Protein AF-A0A6P2AHC6-F1 (afdb_monomer_lite)

pLDDT: mean 73.17, std 21.89, range [26.27, 94.94]

Sequence (178 aa):
MSNFTRQEYDSRGAIAVPSDPCGIARIEQSLPELYELTLSITSVGTGLNSHPDFAVKAAEAYCVAASQGNFELNVFKPVIIHNFLHSVELLRDACRCFTDYLVVGIEVNETKINEFLNNSLMLVTALNPHIGYDRSAQIAKKAYQEGKTLKQAGIELGFLTEAEFDHWVRPEKMIKNI

Foldseek 3Di:
DDDDDDQDAPPQGDSPCPPCVPCVVVVVVCVVVVPPDPPPQPDQNPDDDDDDDDDDPVDDQLNVQVVPADHRDRPSVVVNVVVVVVVVVCVVVVVVCCCVVPVVPDDDPVVVVVVCLQQDLPLLVLCCVPQHDVLSVQLSVQCVVVVHTSQVSCVVVVSDHNVRCVVRRDVVVVVRDD

Structure (mmCIF, N/CA/C/O backbone):
data_AF-A0A6P2AHC6-F1
#
_entry.id   AF-A0A6P2AHC6-F1
#
loop_
_atom_site.group_PDB
_atom_site.id
_atom_site.type_symbol
_atom_site.label_atom_id
_atom_site.label_alt_id
_atom_site.label_comp_id
_atom_site.label_asym_id
_atom_site.label_entity_id
_atom_site.label_seq_id
_atom_site.pdbx_PDB_ins_code
_atom_site.Cartn_x
_atom_site.Cartn_y
_atom_site.Cartn_z
_atom_site.occupancy
_atom_site.B_iso_or_equiv
_atom_site.auth_seq_id
_atom_site.auth_comp_id
_atom_site.auth_asym_id
_atom_site.auth_atom_id
_atom_site.pdbx_PDB_model_num
ATOM 1 N N . MET A 1 1 ? 20.225 23.672 5.931 1.00 33.19 1 MET A N 1
ATOM 2 C CA . MET A 1 1 ? 19.015 23.441 6.749 1.00 33.19 1 MET A CA 1
ATOM 3 C C . MET A 1 1 ? 17.819 23.912 5.936 1.00 33.19 1 MET A C 1
ATOM 5 O O . MET A 1 1 ? 17.482 25.084 5.992 1.00 33.19 1 MET A O 1
ATOM 9 N N . SER A 1 2 ? 17.268 23.045 5.085 1.00 26.31 2 SER A N 1
ATOM 10 C CA . SER A 1 2 ? 16.125 23.357 4.219 1.00 26.31 2 SER A CA 1
ATOM 11 C C . SER A 1 2 ? 14.911 22.554 4.674 1.00 26.31 2 SER A C 1
ATOM 13 O O . SER A 1 2 ? 15.003 21.355 4.929 1.00 26.31 2 SER A O 1
ATOM 15 N N . ASN A 1 3 ? 13.807 23.273 4.830 1.00 26.27 3 ASN A N 1
ATOM 16 C CA . ASN A 1 3 ? 12.575 22.873 5.491 1.00 26.27 3 ASN A CA 1
ATOM 17 C C . ASN A 1 3 ? 11.927 21.628 4.864 1.00 26.27 3 ASN A C 1
ATOM 19 O O . ASN A 1 3 ? 11.428 21.671 3.744 1.00 26.27 3 ASN A O 1
ATOM 23 N N . PHE A 1 4 ? 11.888 20.538 5.630 1.00 33.06 4 PHE A N 1
ATOM 24 C CA . PHE A 1 4 ? 10.984 19.407 5.431 1.00 33.06 4 PHE A CA 1
ATOM 25 C C . PHE A 1 4 ? 9.637 19.743 6.084 1.00 33.06 4 PHE A C 1
ATOM 27 O O . PHE A 1 4 ? 9.435 19.404 7.242 1.00 33.06 4 PHE A O 1
ATOM 34 N N . THR A 1 5 ? 8.724 20.424 5.389 1.00 40.56 5 THR A N 1
ATOM 35 C CA . THR A 1 5 ? 7.312 20.513 5.818 1.00 40.56 5 THR A CA 1
ATOM 36 C C . THR A 1 5 ? 6.409 21.065 4.711 1.00 40.56 5 THR A C 1
ATOM 38 O O . THR A 1 5 ? 6.290 22.275 4.551 1.00 40.56 5 THR A O 1
ATOM 41 N N . ARG A 1 6 ? 5.721 20.169 3.991 1.00 33.09 6 ARG A N 1
ATOM 42 C CA . ARG A 1 6 ? 4.263 20.193 3.727 1.00 33.09 6 ARG A CA 1
ATOM 43 C C . ARG A 1 6 ? 3.916 19.110 2.703 1.00 33.09 6 ARG A C 1
ATOM 45 O O . ARG A 1 6 ? 4.274 19.217 1.540 1.00 33.09 6 ARG A O 1
ATOM 52 N N . GLN A 1 7 ? 3.220 18.071 3.157 1.00 37.72 7 GLN A N 1
ATOM 53 C CA . GLN A 1 7 ? 2.398 17.248 2.274 1.00 37.72 7 GLN A CA 1
ATOM 54 C C . GLN A 1 7 ? 1.217 18.123 1.844 1.00 37.72 7 GLN A C 1
ATOM 56 O O . GLN A 1 7 ? 0.434 18.557 2.689 1.00 37.72 7 GLN A O 1
ATOM 61 N N . GLU A 1 8 ? 1.151 18.461 0.560 1.00 40.12 8 GLU A N 1
ATOM 62 C CA . GLU A 1 8 ? -0.057 19.012 -0.051 1.00 40.12 8 GLU A CA 1
ATOM 63 C C . GLU A 1 8 ? -1.101 17.888 -0.081 1.00 40.12 8 GLU A C 1
ATOM 65 O O . GLU A 1 8 ? -0.749 16.737 -0.304 1.00 40.12 8 GLU A O 1
ATOM 70 N N . TYR A 1 9 ? -2.354 18.192 0.237 1.00 40.12 9 TYR A N 1
ATOM 71 C CA . TYR A 1 9 ? -3.499 17.280 0.166 1.00 40.12 9 TYR A CA 1
ATOM 72 C C . TYR A 1 9 ? -4.401 17.794 -0.966 1.00 40.12 9 TYR A C 1
ATOM 74 O O . TYR A 1 9 ? -4.467 19.010 -1.170 1.00 40.12 9 TYR A O 1
ATOM 82 N N . ASP A 1 10 ? -5.061 16.914 -1.727 1.00 41.84 10 ASP A N 1
ATOM 83 C CA . ASP A 1 10 ? -6.004 17.358 -2.765 1.00 41.84 10 ASP A CA 1
ATOM 84 C C . ASP A 1 10 ? -7.319 17.890 -2.154 1.00 41.84 10 ASP A C 1
ATOM 86 O O . ASP A 1 10 ? -7.517 17.874 -0.940 1.00 41.84 10 ASP A O 1
ATOM 90 N N . SER A 1 11 ? -8.239 18.397 -2.981 1.00 39.75 11 SER A N 1
ATOM 91 C CA . SER A 1 11 ? -9.526 18.962 -2.533 1.00 39.75 11 SER A CA 1
ATOM 92 C C . SER A 1 11 ? -10.510 17.946 -1.923 1.00 39.75 11 SER A C 1
ATOM 94 O O . SER A 1 11 ? -11.648 18.308 -1.626 1.00 39.75 11 SER A O 1
ATOM 96 N N . ARG A 1 12 ? -10.096 16.683 -1.783 1.00 41.34 12 ARG A N 1
ATOM 97 C CA . ARG A 1 12 ? -10.832 15.548 -1.202 1.00 41.34 12 ARG A CA 1
ATOM 98 C C . ARG A 1 12 ? -9.980 14.851 -0.130 1.00 41.34 12 ARG A C 1
ATOM 100 O O . ARG A 1 12 ? -10.150 13.654 0.108 1.00 41.34 12 ARG A O 1
ATOM 107 N N . GLY A 1 13 ? -9.004 15.595 0.395 1.00 38.00 13 GLY A N 1
ATOM 108 C CA . GLY A 1 13 ? -7.649 15.225 0.790 1.00 38.00 13 GLY A CA 1
ATOM 109 C C . GLY A 1 13 ? -7.316 13.769 1.087 1.00 38.00 13 GLY A C 1
ATOM 110 O O . GLY A 1 13 ? -6.787 13.448 2.143 1.00 38.00 13 GLY A O 1
ATOM 111 N N . ALA A 1 14 ? -7.407 12.885 0.102 1.00 38.16 14 ALA A N 1
ATOM 112 C CA . ALA A 1 14 ? -6.537 11.714 0.138 1.00 38.16 14 ALA A CA 1
ATOM 113 C C . ALA A 1 14 ? -5.083 12.187 0.390 1.00 38.16 14 ALA A C 1
ATOM 115 O O . ALA A 1 14 ? -4.739 13.308 -0.010 1.00 38.16 14 ALA A O 1
ATOM 116 N N . ILE A 1 15 ? -4.230 11.367 1.044 1.00 40.03 15 ILE A N 1
ATOM 117 C CA . ILE A 1 15 ? -2.760 11.544 0.954 1.00 40.03 15 ILE A CA 1
ATOM 118 C C . ILE A 1 15 ? -2.527 11.912 -0.495 1.00 40.03 15 ILE A C 1
ATOM 120 O O . ILE A 1 15 ? -2.966 11.104 -1.318 1.00 40.03 15 ILE A O 1
ATOM 124 N N . ALA A 1 16 ? -1.982 13.104 -0.799 1.00 40.19 16 ALA A N 1
ATOM 125 C CA . ALA A 1 16 ? -1.864 13.504 -2.191 1.00 40.19 16 ALA A CA 1
ATOM 126 C C . ALA A 1 16 ? -1.186 12.354 -2.897 1.00 40.19 16 ALA A C 1
ATOM 128 O O . ALA A 1 16 ? -0.015 12.039 -2.655 1.00 40.19 16 ALA A O 1
ATOM 129 N N . VAL A 1 17 ? -1.994 11.675 -3.709 1.00 42.66 17 VAL A N 1
ATOM 130 C CA . VAL A 1 17 ? -1.498 10.749 -4.689 1.00 42.66 17 VAL A CA 1
ATOM 131 C C . VAL A 1 17 ? -0.450 11.600 -5.382 1.00 42.66 17 VAL A C 1
ATOM 133 O O . VAL A 1 17 ? -0.790 12.738 -5.747 1.00 42.66 17 VAL A O 1
ATOM 136 N N . PRO A 1 18 ? 0.824 11.160 -5.439 1.00 48.66 18 PRO A N 1
ATOM 137 C CA . PRO A 1 18 ? 1.833 11.922 -6.152 1.00 48.66 18 PRO A CA 1
ATOM 138 C C . PRO A 1 18 ? 1.173 12.381 -7.442 1.00 48.66 18 PRO A C 1
ATOM 140 O O . PRO A 1 18 ? 0.443 11.583 -8.032 1.00 48.66 18 PRO A O 1
ATOM 143 N N . SER A 1 19 ? 1.354 13.638 -7.847 1.00 55.56 19 SER A N 1
ATOM 144 C CA . SER A 1 19 ? 0.708 14.198 -9.050 1.00 55.56 19 SER A CA 1
ATOM 145 C C . SER A 1 19 ? 0.877 13.315 -10.300 1.00 55.56 19 SER A C 1
ATOM 147 O O . SER A 1 19 ? 0.191 13.503 -11.298 1.00 55.56 19 SER A O 1
ATOM 149 N N . ASP A 1 20 ? 1.758 12.323 -10.195 1.00 54.06 20 ASP A N 1
ATOM 150 C CA . ASP A 1 20 ? 1.972 11.198 -11.072 1.00 54.06 20 ASP A CA 1
ATOM 151 C C . ASP A 1 20 ? 2.020 9.839 -10.305 1.00 54.06 20 ASP A C 1
ATOM 153 O O . ASP A 1 20 ? 3.106 9.388 -9.921 1.00 54.06 20 ASP A O 1
ATOM 157 N N . PRO A 1 21 ? 0.881 9.159 -10.047 1.00 57.81 21 PRO A N 1
ATOM 158 C CA . PRO A 1 21 ? 0.839 7.880 -9.314 1.00 57.81 21 PRO A CA 1
ATOM 159 C C . PRO A 1 21 ? 1.573 6.728 -10.005 1.00 57.81 21 PRO A C 1
ATOM 161 O O . PRO A 1 21 ? 1.903 5.729 -9.369 1.00 57.81 21 PRO A O 1
ATOM 164 N N . CYS A 1 22 ? 1.791 6.847 -11.310 1.00 65.50 22 CYS A N 1
ATOM 165 C CA . CYS A 1 22 ? 2.314 5.802 -12.180 1.00 65.50 22 CYS A CA 1
ATOM 166 C C . CYS A 1 22 ? 3.706 6.129 -12.742 1.00 65.50 22 CYS A C 1
ATOM 168 O O . CYS A 1 22 ? 4.251 5.328 -13.499 1.00 65.50 22 CYS A O 1
ATOM 170 N N . GLY A 1 23 ? 4.300 7.269 -12.372 1.00 72.94 23 GLY A N 1
ATOM 171 C CA . GLY A 1 23 ? 5.598 7.703 -12.901 1.00 72.94 23 GLY A CA 1
ATOM 172 C C . GLY A 1 23 ? 5.565 8.106 -14.384 1.00 72.94 23 GLY A C 1
ATOM 173 O O . GLY A 1 23 ? 6.625 8.308 -14.977 1.00 72.94 23 GLY A O 1
ATOM 174 N N . ILE A 1 24 ? 4.374 8.207 -14.984 1.00 81.62 24 ILE A N 1
ATOM 175 C CA . ILE A 1 24 ? 4.165 8.516 -16.400 1.00 81.62 24 ILE A CA 1
ATOM 176 C C . ILE A 1 24 ? 4.583 9.951 -16.700 1.00 81.62 24 ILE A C 1
ATOM 178 O O . ILE A 1 24 ? 5.347 10.164 -17.635 1.00 81.62 24 ILE A O 1
ATOM 182 N N . ALA A 1 25 ? 4.165 10.922 -15.889 1.00 78.56 25 ALA A N 1
ATOM 183 C CA . ALA A 1 25 ? 4.533 12.322 -16.090 1.00 78.56 25 ALA A CA 1
ATOM 184 C C . ALA A 1 25 ? 6.055 12.527 -16.015 1.00 78.56 25 ALA A C 1
ATOM 186 O O . ALA A 1 25 ? 6.607 13.332 -16.760 1.00 78.56 25 ALA A O 1
ATOM 187 N N . ARG A 1 26 ? 6.760 11.777 -15.157 1.00 76.69 26 ARG A N 1
ATOM 188 C CA . ARG A 1 26 ? 8.235 11.813 -15.114 1.00 76.69 26 ARG A CA 1
ATOM 189 C C . ARG A 1 26 ? 8.869 11.240 -16.379 1.00 76.69 26 ARG A C 1
ATOM 191 O O . ARG A 1 26 ? 9.852 11.794 -16.863 1.00 76.69 26 ARG A O 1
ATOM 198 N N . ILE A 1 27 ? 8.315 10.153 -16.917 1.00 82.50 27 ILE A N 1
ATOM 199 C CA . ILE A 1 27 ? 8.766 9.583 -18.194 1.00 82.50 27 ILE A CA 1
ATOM 200 C C . ILE A 1 27 ? 8.518 10.594 -19.318 1.00 82.50 27 ILE A C 1
ATOM 202 O O . ILE A 1 27 ? 9.445 10.917 -20.057 1.00 82.50 27 ILE A O 1
ATOM 206 N N . GLU A 1 28 ? 7.314 11.158 -19.402 1.00 79.50 28 GLU A N 1
ATOM 207 C CA . GLU A 1 28 ? 6.936 12.167 -20.397 1.00 79.50 28 GLU A CA 1
ATOM 208 C C . GLU A 1 28 ? 7.831 13.411 -20.348 1.00 79.50 28 GLU A C 1
ATOM 210 O O . GLU A 1 28 ? 8.224 13.916 -21.396 1.00 79.50 28 GLU A O 1
ATOM 215 N N . GLN A 1 29 ? 8.224 13.865 -19.154 1.00 80.62 29 GLN A N 1
ATOM 216 C CA . GLN A 1 29 ? 9.139 14.998 -18.971 1.00 80.62 29 GLN A CA 1
ATOM 217 C C . GLN A 1 29 ? 10.548 14.747 -19.523 1.00 80.62 29 GLN A C 1
ATOM 219 O O . GLN A 1 29 ? 11.217 15.702 -19.902 1.00 80.62 29 GLN A O 1
ATOM 224 N N . SER A 1 30 ? 10.989 13.488 -19.594 1.00 74.62 30 SER A N 1
ATOM 225 C CA . SER A 1 30 ? 12.297 13.115 -20.158 1.00 74.62 30 SER A CA 1
ATOM 226 C C . SER A 1 30 ? 12.288 12.904 -21.676 1.00 74.62 30 SER A C 1
ATOM 228 O O . SER A 1 30 ? 13.347 12.875 -22.303 1.00 74.62 30 SER A O 1
ATOM 230 N N . LEU A 1 31 ? 11.108 12.770 -22.295 1.00 73.62 31 LEU A N 1
ATOM 231 C CA . LEU A 1 31 ? 10.990 12.535 -23.737 1.00 73.62 31 LEU A CA 1
ATOM 232 C C . LEU A 1 31 ? 11.554 13.675 -24.604 1.00 73.62 31 LEU A C 1
ATOM 234 O O . LEU A 1 31 ? 12.194 13.353 -25.605 1.00 73.62 31 LEU A O 1
ATOM 238 N N . PRO A 1 32 ? 11.370 14.973 -24.273 1.00 75.38 32 PRO A N 1
ATOM 239 C CA . PRO A 1 32 ? 11.934 16.064 -25.065 1.00 75.38 32 PRO A CA 1
ATOM 240 C C . PRO A 1 32 ? 13.454 15.960 -25.240 1.00 75.38 32 PRO A C 1
ATOM 242 O O . PRO A 1 32 ? 13.933 16.105 -26.359 1.00 75.38 32 PRO A O 1
ATOM 245 N N . GLU A 1 33 ? 14.189 15.620 -24.177 1.00 71.75 33 GLU A N 1
ATOM 246 C CA . GLU A 1 33 ? 15.649 15.432 -24.215 1.00 71.75 33 GLU A CA 1
ATOM 247 C C . GLU A 1 33 ? 16.053 14.212 -25.061 1.00 71.75 33 GLU A C 1
ATOM 249 O O . GLU A 1 33 ? 17.080 14.224 -25.735 1.00 71.75 33 GLU A O 1
ATOM 254 N N . LEU A 1 34 ? 15.232 13.156 -25.078 1.00 68.00 34 LEU A N 1
ATOM 255 C CA . LEU A 1 34 ? 15.476 11.955 -25.885 1.00 68.00 34 LEU A CA 1
ATOM 256 C C . LEU A 1 34 ? 15.217 12.182 -27.386 1.00 68.00 34 LEU A C 1
ATOM 258 O O . LEU A 1 34 ? 15.804 11.497 -28.226 1.00 68.00 34 LEU A O 1
ATOM 262 N N . TYR A 1 35 ? 14.340 13.129 -27.730 1.00 63.00 35 TYR A N 1
ATOM 263 C CA . TYR A 1 35 ? 14.052 13.513 -29.115 1.00 63.00 35 TYR A CA 1
ATOM 264 C C . TYR A 1 35 ? 15.082 14.482 -29.709 1.00 63.00 35 TYR A C 1
ATOM 266 O O . TYR A 1 35 ? 15.067 14.708 -30.924 1.00 63.00 35 TYR A O 1
ATOM 274 N N . GLU A 1 36 ? 16.005 15.013 -28.902 1.00 60.12 36 GLU A N 1
ATOM 275 C CA . GLU A 1 36 ? 17.156 15.761 -29.401 1.00 60.12 36 GLU A CA 1
ATOM 276 C C . GLU A 1 36 ? 18.148 14.813 -30.089 1.00 60.12 36 GLU A C 1
ATOM 278 O O . GLU A 1 36 ? 19.026 14.188 -29.492 1.00 60.12 36 GLU A O 1
ATOM 283 N N . LEU A 1 37 ? 17.991 14.686 -31.404 1.00 54.66 37 LEU A N 1
ATOM 284 C CA . LEU A 1 37 ? 18.854 13.856 -32.228 1.00 54.66 37 LEU A CA 1
ATOM 285 C C . LEU A 1 37 ? 20.133 14.611 -32.593 1.00 54.66 37 LEU A C 1
ATOM 287 O O . LEU A 1 37 ? 20.101 15.628 -33.279 1.00 54.66 37 LEU A O 1
ATOM 291 N N . THR A 1 38 ? 21.286 14.032 -32.265 1.00 55.62 38 THR A N 1
ATOM 292 C CA . THR A 1 38 ? 22.606 14.505 -32.721 1.00 55.62 38 THR A CA 1
ATOM 293 C C . THR A 1 38 ? 22.898 14.140 -34.187 1.00 55.62 38 THR A C 1
ATOM 295 O O . THR A 1 38 ? 24.046 13.997 -34.611 1.00 55.62 38 THR A O 1
ATOM 298 N N . LEU A 1 39 ? 21.858 13.982 -35.007 1.00 44.16 39 LEU A N 1
ATOM 299 C CA . LEU A 1 39 ? 21.994 13.776 -36.444 1.00 44.16 39 LEU A CA 1
ATOM 300 C C . LEU A 1 39 ? 22.604 15.048 -37.050 1.00 44.16 39 LEU A C 1
ATOM 302 O O . LEU A 1 39 ? 21.965 16.092 -37.054 1.00 44.16 39 LEU A O 1
ATOM 306 N N . SER A 1 40 ? 23.838 14.936 -37.560 1.00 37.31 40 SER A N 1
ATOM 307 C CA . SER A 1 40 ? 24.651 15.988 -38.208 1.00 37.31 40 SER A CA 1
ATOM 308 C C . SER A 1 40 ? 25.800 16.614 -37.392 1.00 37.31 40 SER A C 1
ATOM 310 O O . SER A 1 40 ? 26.477 17.497 -37.927 1.00 37.31 40 SER A O 1
ATOM 312 N N . ILE A 1 41 ? 26.131 16.141 -36.181 1.00 43.28 41 ILE A N 1
ATOM 313 C CA . ILE A 1 41 ? 27.464 16.437 -35.618 1.00 43.28 41 ILE A CA 1
ATOM 314 C C . ILE A 1 41 ? 28.501 15.568 -36.339 1.00 43.28 41 ILE A C 1
ATOM 316 O O . ILE A 1 41 ? 28.532 14.347 -36.213 1.00 43.28 41 ILE A O 1
ATOM 320 N N . THR A 1 42 ? 29.332 16.187 -37.171 1.00 50.56 42 THR A N 1
ATOM 321 C CA . THR A 1 42 ? 30.517 15.527 -37.734 1.00 50.56 42 THR A CA 1
ATOM 322 C C . THR A 1 42 ? 31.519 15.210 -36.607 1.00 50.56 42 THR A C 1
ATOM 324 O O . THR A 1 42 ? 31.265 15.497 -35.438 1.00 50.56 42 THR A O 1
ATOM 327 N N . SER A 1 43 ? 32.660 14.600 -36.930 1.00 44.22 43 SER A N 1
ATOM 328 C CA . SER A 1 43 ? 33.568 13.877 -36.017 1.00 44.22 43 SER A CA 1
ATOM 329 C C . SER A 1 43 ? 34.043 14.566 -34.720 1.00 44.22 43 SER A C 1
ATOM 331 O O . SER A 1 43 ? 34.660 13.885 -33.910 1.00 44.22 43 SER A O 1
ATOM 333 N N . VAL A 1 44 ? 33.812 15.869 -34.510 1.00 49.38 44 VAL A N 1
ATOM 334 C CA . VAL A 1 44 ? 34.361 16.636 -33.367 1.00 49.38 44 VAL A CA 1
ATOM 335 C C . VAL A 1 44 ? 33.370 17.632 -32.727 1.00 49.38 44 VAL A C 1
ATOM 337 O O . VAL A 1 44 ? 33.740 18.362 -31.817 1.00 49.38 44 VAL A O 1
ATOM 340 N N . GLY A 1 45 ? 32.109 17.689 -33.184 1.00 52.53 45 GLY A N 1
ATOM 341 C CA . GLY A 1 45 ? 31.011 18.361 -32.462 1.00 52.53 45 GLY A CA 1
ATOM 342 C C . GLY A 1 45 ? 31.210 19.829 -32.024 1.00 52.53 45 GLY A C 1
ATOM 343 O O . GLY A 1 45 ? 30.785 20.188 -30.933 1.00 52.53 45 GLY A O 1
ATOM 344 N N . THR A 1 46 ? 31.824 20.707 -32.827 1.00 44.06 46 THR A N 1
ATOM 345 C CA . THR A 1 46 ? 32.290 22.048 -32.387 1.00 44.06 46 THR A CA 1
ATOM 346 C C . THR A 1 46 ? 31.213 23.147 -32.210 1.00 44.06 46 THR A C 1
ATOM 348 O O . THR A 1 46 ? 31.473 24.318 -32.488 1.00 44.06 46 THR A O 1
ATOM 351 N N . GLY A 1 47 ? 29.998 22.828 -31.7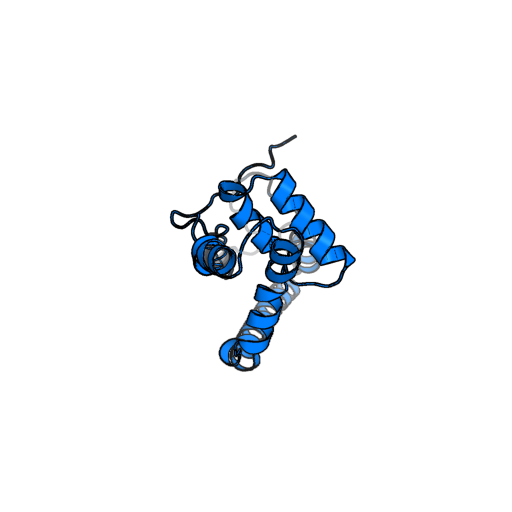61 1.00 45.59 47 GLY A N 1
ATOM 352 C CA . GLY A 1 47 ? 28.968 23.833 -31.439 1.00 45.59 47 GLY A CA 1
ATOM 353 C C . GLY A 1 47 ? 29.278 24.596 -30.138 1.00 45.59 47 GLY A C 1
ATOM 354 O O . GLY A 1 47 ? 29.275 24.013 -29.063 1.00 45.59 47 GLY A O 1
ATOM 355 N N . LEU A 1 48 ? 29.562 25.898 -30.243 1.00 31.98 48 LEU A N 1
ATOM 356 C CA . LEU A 1 48 ? 30.046 26.814 -29.193 1.00 31.98 48 LEU A CA 1
ATOM 357 C C . LEU A 1 48 ? 28.951 27.242 -28.164 1.00 31.98 48 LEU A C 1
ATOM 359 O O . LEU A 1 48 ? 27.864 27.623 -28.590 1.00 31.98 48 LEU A O 1
ATOM 363 N N . ASN A 1 49 ? 29.311 27.307 -26.858 1.00 39.16 49 ASN A N 1
ATOM 364 C CA . ASN A 1 49 ? 28.608 27.837 -25.644 1.00 39.16 49 ASN A CA 1
ATOM 365 C C . ASN A 1 49 ? 27.665 26.910 -24.818 1.00 39.16 49 ASN A C 1
ATOM 367 O O . ASN A 1 49 ? 26.523 26.725 -25.227 1.00 39.16 49 ASN A O 1
ATOM 371 N N . SER A 1 50 ? 28.056 26.502 -23.582 1.00 32.72 50 SER A N 1
ATOM 372 C CA . SER A 1 50 ? 27.271 26.620 -22.303 1.00 32.72 50 SER A CA 1
ATOM 373 C C . SER A 1 50 ? 27.810 25.801 -21.092 1.00 32.72 50 SER A C 1
ATOM 375 O O . SER A 1 50 ? 28.674 24.947 -21.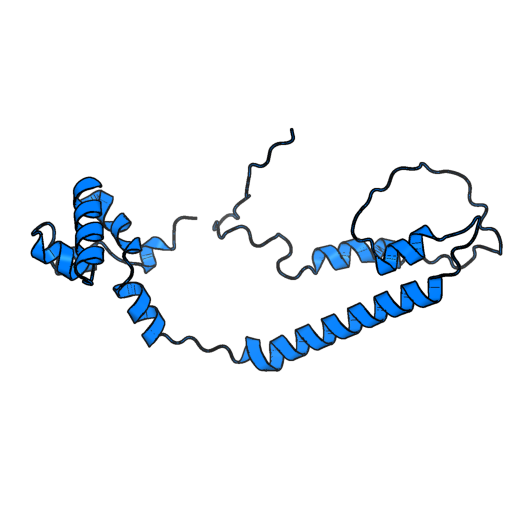249 1.00 32.72 50 SER A O 1
ATOM 377 N N . HIS A 1 51 ? 27.326 26.152 -19.882 1.00 40.50 51 HIS A N 1
ATOM 378 C CA . HIS A 1 51 ? 27.982 26.197 -18.547 1.00 40.50 51 HIS A CA 1
ATOM 379 C C . HIS A 1 51 ? 27.815 24.950 -17.620 1.00 40.50 51 HIS A C 1
ATOM 381 O O . HIS A 1 51 ? 26.855 24.200 -17.789 1.00 40.50 51 HIS A O 1
ATOM 387 N N . PRO A 1 52 ? 28.701 24.738 -16.609 1.00 42.00 52 PRO A N 1
ATOM 388 C CA . PRO A 1 52 ? 29.061 23.417 -16.091 1.00 42.00 52 PRO A CA 1
ATOM 389 C C . PRO A 1 52 ? 28.545 23.045 -14.685 1.00 42.00 52 PRO A C 1
ATOM 391 O O . PRO A 1 52 ? 29.350 22.730 -13.819 1.00 42.00 52 PRO A O 1
ATOM 394 N N . ASP A 1 53 ? 27.233 22.966 -14.454 1.00 43.22 53 ASP A N 1
ATOM 395 C CA . ASP A 1 53 ? 26.725 22.358 -13.208 1.00 43.22 53 ASP A CA 1
ATOM 396 C C . ASP A 1 53 ? 25.406 21.596 -13.421 1.00 43.22 53 ASP A C 1
ATOM 398 O O . ASP A 1 53 ? 24.333 22.196 -13.444 1.00 43.22 53 ASP A O 1
ATOM 402 N N . PHE A 1 54 ? 25.464 20.260 -13.535 1.00 39.28 54 PHE A N 1
ATOM 403 C CA . PHE A 1 54 ? 24.261 19.410 -13.491 1.00 39.28 54 PHE A CA 1
ATOM 404 C C . PHE A 1 54 ? 24.503 18.048 -12.810 1.00 39.28 54 PHE A C 1
ATOM 406 O O . PHE A 1 54 ? 24.551 16.979 -13.414 1.00 39.28 54 PHE A O 1
ATOM 413 N N . ALA A 1 55 ? 24.744 18.161 -11.503 1.00 30.27 55 ALA A N 1
ATOM 414 C CA . ALA A 1 55 ? 24.407 17.261 -10.396 1.00 30.27 55 ALA A CA 1
ATOM 415 C C . ALA A 1 55 ? 23.755 15.892 -10.745 1.00 30.27 55 ALA A C 1
ATOM 417 O O . ALA A 1 55 ? 22.628 15.826 -11.210 1.00 30.27 55 ALA A O 1
ATOM 418 N N . VAL A 1 56 ? 24.436 14.752 -10.555 1.00 41.31 56 VAL A N 1
ATOM 419 C CA . VAL A 1 56 ? 24.607 14.009 -9.277 1.00 41.31 56 VAL A CA 1
ATOM 420 C C . VAL A 1 56 ? 23.372 13.157 -8.884 1.00 41.31 56 VAL A C 1
ATOM 422 O O . VAL A 1 56 ? 22.416 13.663 -8.310 1.00 41.31 56 VAL A O 1
ATOM 425 N N . LYS A 1 57 ? 23.515 11.823 -9.074 1.00 36.53 57 LYS A N 1
ATOM 426 C CA . LYS A 1 57 ? 22.853 10.680 -8.370 1.00 36.53 57 LYS A CA 1
ATOM 427 C C . LYS A 1 57 ? 21.617 9.964 -8.969 1.00 36.53 57 LYS A C 1
ATOM 429 O O . LYS A 1 57 ? 20.646 9.723 -8.262 1.00 36.53 57 LYS A O 1
ATOM 434 N N . ALA A 1 58 ? 21.735 9.427 -10.187 1.00 34.62 58 ALA A N 1
ATOM 435 C CA . ALA A 1 58 ? 20.956 8.256 -10.653 1.00 34.62 58 ALA A CA 1
ATOM 436 C C . ALA A 1 58 ? 21.869 7.133 -11.227 1.00 34.62 58 ALA A C 1
ATOM 438 O O . ALA A 1 58 ? 21.531 6.442 -12.180 1.00 34.62 58 ALA A O 1
ATOM 439 N N . ALA A 1 59 ? 23.091 7.001 -10.690 1.00 44.25 59 ALA A N 1
ATOM 440 C CA . ALA A 1 59 ? 24.295 7.223 -11.491 1.00 44.25 59 ALA A CA 1
ATOM 441 C C . ALA A 1 59 ? 25.308 6.067 -11.655 1.00 44.25 59 ALA A C 1
ATOM 443 O O . ALA A 1 59 ? 26.399 6.287 -12.170 1.00 44.25 59 ALA A O 1
ATOM 444 N N . GLU A 1 60 ? 25.031 4.836 -11.235 1.00 42.81 60 GLU A N 1
ATOM 445 C CA . GLU A 1 60 ? 26.156 3.902 -11.047 1.00 42.81 60 GLU A CA 1
ATOM 446 C C . GLU A 1 60 ? 26.594 3.159 -12.321 1.00 42.81 60 GLU A C 1
ATOM 448 O O . GLU A 1 60 ? 27.706 3.387 -12.767 1.00 42.81 60 GLU A O 1
ATOM 453 N N . ALA A 1 61 ? 25.772 2.355 -13.004 1.00 45.88 61 ALA A N 1
ATOM 454 C CA . ALA A 1 61 ? 26.221 1.722 -14.263 1.00 45.88 61 ALA A CA 1
ATOM 455 C C . ALA A 1 61 ? 26.116 2.672 -15.472 1.00 45.88 61 ALA A C 1
ATOM 457 O O . ALA A 1 61 ? 27.067 2.836 -16.240 1.00 45.88 61 ALA A O 1
ATOM 458 N N . TYR A 1 62 ? 24.964 3.343 -15.601 1.00 44.78 62 TYR A N 1
ATOM 459 C CA . TYR A 1 62 ? 24.712 4.354 -16.629 1.00 44.78 62 TYR A CA 1
ATOM 460 C C . TYR A 1 62 ? 25.636 5.564 -16.467 1.00 44.78 62 TYR A C 1
ATOM 462 O O . TYR A 1 62 ? 26.244 5.953 -17.459 1.00 44.78 62 TYR A O 1
ATOM 470 N N . CYS A 1 63 ? 25.834 6.121 -15.257 1.00 48.78 63 CYS A N 1
ATOM 471 C CA . CYS A 1 63 ? 26.781 7.234 -15.112 1.00 48.78 63 CYS A CA 1
ATOM 472 C C . CYS A 1 63 ? 28.238 6.840 -14.899 1.00 48.78 63 CYS A C 1
ATOM 474 O O . CYS A 1 63 ? 29.065 7.705 -15.147 1.00 48.78 63 CYS A O 1
ATOM 476 N N . VAL A 1 64 ? 28.625 5.597 -14.577 1.00 58.03 64 VAL A N 1
ATOM 477 C CA . VAL A 1 64 ? 30.024 5.186 -14.823 1.00 58.03 64 VAL A CA 1
ATOM 478 C C . VAL A 1 64 ? 30.287 5.239 -16.326 1.00 58.03 64 VAL A C 1
ATOM 480 O O . VAL A 1 64 ? 31.175 5.961 -16.755 1.00 58.03 64 VAL A O 1
ATOM 483 N N . ALA A 1 65 ? 29.454 4.609 -17.153 1.00 54.12 65 ALA A N 1
ATOM 484 C CA . ALA A 1 65 ? 29.603 4.686 -18.605 1.00 54.12 65 ALA A CA 1
ATOM 485 C C . ALA A 1 65 ? 29.506 6.130 -19.147 1.00 54.12 65 ALA A C 1
ATOM 487 O O . ALA A 1 65 ? 30.314 6.533 -19.984 1.00 54.12 65 ALA A O 1
ATOM 488 N N . ALA A 1 66 ? 28.562 6.938 -18.652 1.00 55.34 66 ALA A N 1
ATOM 489 C CA . ALA A 1 66 ? 28.393 8.327 -19.079 1.00 55.34 66 ALA A CA 1
ATOM 490 C C . ALA A 1 66 ? 29.524 9.255 -18.585 1.00 55.34 66 ALA A C 1
ATOM 492 O O . ALA A 1 66 ? 29.910 10.161 -19.319 1.00 55.34 66 ALA A O 1
ATOM 493 N N . SER A 1 67 ? 30.095 9.014 -17.395 1.00 59.38 67 SER A N 1
ATOM 494 C CA . SER A 1 67 ? 31.202 9.810 -16.826 1.00 59.38 67 SER A CA 1
ATOM 495 C C . SER A 1 67 ? 32.578 9.453 -17.384 1.00 59.38 67 SER A C 1
ATOM 497 O O . SER A 1 67 ? 33.491 10.264 -17.291 1.00 59.38 67 SER A O 1
ATOM 499 N N . GLN A 1 68 ? 32.736 8.276 -17.996 1.00 65.12 68 GLN A N 1
ATOM 500 C CA . GLN A 1 68 ? 33.988 7.835 -18.626 1.00 65.12 68 GLN A CA 1
ATOM 501 C C . GLN A 1 68 ? 34.129 8.314 -20.087 1.00 65.12 68 GLN A C 1
ATOM 503 O O . GLN A 1 68 ? 34.856 7.717 -20.886 1.00 65.12 68 GLN A O 1
ATOM 508 N N . GLY A 1 69 ? 33.429 9.389 -20.465 1.00 61.38 69 GLY A N 1
ATOM 509 C CA . GLY A 1 69 ? 33.688 10.078 -21.727 1.00 61.38 69 GLY A CA 1
ATOM 510 C C . GLY A 1 69 ? 35.076 10.716 -21.697 1.00 61.38 69 GLY A C 1
ATOM 511 O O . GLY A 1 69 ? 35.382 11.472 -20.781 1.00 61.38 69 GLY A O 1
ATOM 512 N N . ASN A 1 70 ? 35.916 10.411 -22.685 1.00 59.66 70 ASN A N 1
ATOM 513 C CA . ASN A 1 70 ? 37.230 11.032 -22.820 1.00 59.66 70 ASN A CA 1
ATOM 514 C C . ASN A 1 70 ? 37.206 11.982 -24.016 1.00 59.66 70 ASN A C 1
ATOM 516 O O . ASN A 1 70 ? 36.911 11.562 -25.135 1.00 59.66 70 ASN A O 1
ATOM 520 N N . PHE A 1 71 ? 37.542 13.246 -23.758 1.00 70.75 71 PHE A N 1
ATOM 521 C CA . PHE A 1 71 ? 37.579 14.316 -24.754 1.00 70.75 71 PHE A CA 1
ATOM 522 C C . PHE A 1 71 ? 36.244 14.461 -25.509 1.00 70.75 71 PHE A C 1
ATOM 524 O O . PHE A 1 71 ? 35.199 14.627 -24.883 1.00 70.75 71 PHE A O 1
ATOM 531 N N . GLU A 1 72 ? 36.257 14.420 -26.839 1.00 59.00 72 GLU A N 1
ATOM 532 C CA . GLU A 1 72 ? 35.118 14.784 -27.682 1.00 59.00 72 GLU A CA 1
ATOM 533 C C . GLU A 1 72 ? 34.082 13.662 -27.855 1.00 59.00 72 GLU A C 1
ATOM 535 O O . GLU A 1 72 ? 33.020 13.891 -28.439 1.00 59.00 72 GLU A O 1
ATOM 540 N N . LEU A 1 73 ? 34.352 12.444 -27.363 1.00 66.50 73 LEU A N 1
ATOM 541 C CA . LEU A 1 73 ? 33.475 11.298 -27.590 1.00 66.50 73 LEU A CA 1
ATOM 542 C C . LEU A 1 73 ? 33.363 10.368 -26.380 1.00 66.50 73 LEU A C 1
ATOM 544 O O . LEU A 1 73 ? 34.332 9.800 -25.881 1.00 66.50 73 LEU A O 1
ATOM 548 N N . ASN A 1 74 ? 32.122 10.091 -25.985 1.00 72.31 74 ASN A N 1
ATOM 549 C CA . ASN A 1 74 ? 31.829 8.954 -25.124 1.00 72.31 74 ASN A CA 1
ATOM 550 C C . ASN A 1 74 ? 31.729 7.669 -25.970 1.00 72.31 74 ASN A C 1
ATOM 552 O O . ASN A 1 74 ? 30.831 7.538 -26.803 1.00 72.31 74 ASN A O 1
ATOM 556 N N . VAL A 1 75 ? 32.642 6.721 -25.746 1.00 74.19 75 VAL A N 1
ATOM 557 C CA . VAL A 1 75 ? 32.696 5.424 -26.451 1.00 74.19 75 VAL A CA 1
ATOM 558 C C . VAL A 1 75 ? 31.846 4.327 -25.795 1.00 74.19 75 VAL A C 1
ATOM 560 O O . VAL A 1 75 ? 31.663 3.260 -26.373 1.00 74.19 75 VAL A O 1
ATOM 563 N N . PHE A 1 76 ? 31.255 4.588 -24.626 1.00 72.38 76 PHE A N 1
ATOM 564 C CA . PHE A 1 76 ? 30.390 3.654 -23.898 1.00 72.38 76 PHE A CA 1
ATOM 565 C C . PHE A 1 76 ? 28.926 3.674 -24.367 1.00 72.38 76 PHE A C 1
ATOM 567 O O . PHE A 1 76 ? 28.085 2.986 -23.784 1.00 72.38 76 PHE A O 1
ATOM 574 N N . LYS A 1 77 ? 28.607 4.406 -25.446 1.00 73.50 77 LYS A N 1
ATOM 575 C CA . LYS A 1 77 ? 27.261 4.473 -26.049 1.00 73.50 77 LYS A CA 1
ATOM 576 C C . LYS A 1 77 ? 26.582 3.097 -26.205 1.00 73.50 77 LYS A C 1
ATOM 578 O O . LYS A 1 77 ? 25.408 3.018 -25.849 1.00 73.50 77 LYS A O 1
ATOM 583 N N . PRO A 1 78 ? 27.265 2.011 -26.641 1.00 81.44 78 PRO A N 1
ATOM 584 C CA . PRO A 1 78 ? 26.636 0.690 -26.745 1.00 81.44 78 PRO A CA 1
ATOM 585 C C . PRO A 1 78 ? 26.159 0.125 -25.399 1.00 81.44 78 PRO A C 1
ATOM 587 O O . PRO A 1 78 ? 25.065 -0.424 -25.316 1.00 81.44 78 PRO A O 1
ATOM 590 N N . VAL A 1 79 ? 26.942 0.295 -24.328 1.00 74.44 79 VAL A N 1
ATOM 591 C CA . VAL A 1 79 ? 26.577 -0.169 -22.977 1.00 74.44 79 VAL A CA 1
ATOM 592 C C . VAL A 1 79 ? 25.437 0.675 -22.413 1.00 74.44 79 VAL A C 1
ATOM 594 O O . VAL A 1 79 ? 24.527 0.140 -21.781 1.00 74.44 79 VAL A O 1
ATOM 597 N N . ILE A 1 80 ? 25.464 1.981 -22.674 1.00 73.94 80 ILE A N 1
ATOM 598 C CA . ILE A 1 80 ? 24.438 2.928 -22.236 1.00 73.94 80 ILE A CA 1
ATOM 599 C C . ILE A 1 80 ? 23.077 2.573 -22.846 1.00 73.94 80 ILE A C 1
ATOM 601 O O . ILE A 1 80 ? 22.116 2.362 -22.106 1.00 73.94 80 ILE A O 1
ATOM 605 N N . ILE A 1 81 ? 23.000 2.447 -24.176 1.00 79.75 81 ILE A N 1
ATOM 606 C CA . ILE A 1 81 ? 21.729 2.156 -24.851 1.00 79.75 81 ILE A CA 1
ATOM 607 C C . ILE A 1 81 ? 21.228 0.743 -24.539 1.00 79.75 81 ILE A C 1
ATOM 609 O O . ILE A 1 81 ? 20.030 0.553 -24.350 1.00 79.75 81 ILE A O 1
ATOM 613 N N . HIS A 1 82 ? 22.133 -0.234 -24.406 1.00 78.94 82 HIS A N 1
ATOM 614 C CA . HIS A 1 82 ? 21.769 -1.600 -24.035 1.00 78.94 82 HIS A CA 1
ATOM 615 C C . HIS A 1 82 ? 21.111 -1.653 -22.652 1.00 78.94 82 HIS A C 1
ATOM 617 O O . HIS A 1 82 ? 20.028 -2.210 -22.510 1.00 78.94 82 HIS A O 1
ATOM 623 N N . ASN A 1 83 ? 21.730 -1.051 -21.629 1.00 71.50 83 ASN A N 1
ATOM 624 C CA . ASN A 1 83 ? 21.163 -1.049 -20.277 1.00 71.50 83 ASN A CA 1
ATOM 625 C C . ASN A 1 83 ? 19.849 -0.262 -20.201 1.00 71.50 83 ASN A C 1
ATOM 627 O O . ASN A 1 83 ? 18.936 -0.673 -19.484 1.00 71.50 83 ASN A O 1
ATOM 631 N N . PHE A 1 84 ? 19.739 0.838 -20.950 1.00 78.44 84 PHE A N 1
ATOM 632 C CA . PHE A 1 84 ? 18.509 1.620 -21.028 1.00 78.44 84 PHE A CA 1
ATOM 633 C C . PHE A 1 84 ? 17.354 0.798 -21.616 1.00 78.44 84 PHE A C 1
ATOM 635 O O . PHE A 1 84 ? 16.336 0.615 -20.952 1.00 78.44 84 PHE A O 1
ATOM 642 N N . LEU A 1 85 ? 17.532 0.239 -22.819 1.00 86.62 85 LEU A N 1
ATOM 643 C CA . LEU A 1 85 ? 16.493 -0.550 -23.487 1.00 86.62 85 LEU A CA 1
ATOM 644 C C . LEU A 1 85 ? 16.136 -1.808 -22.693 1.00 86.62 85 LEU A C 1
ATOM 646 O O . LEU A 1 85 ? 14.957 -2.095 -22.513 1.00 86.62 85 LEU A O 1
ATOM 650 N N . HIS A 1 86 ? 17.135 -2.498 -22.138 1.00 82.19 86 HIS A N 1
ATOM 651 C CA . HIS A 1 86 ? 16.900 -3.677 -21.312 1.00 82.19 86 HIS A CA 1
ATOM 652 C C . HIS A 1 86 ? 16.064 -3.354 -20.063 1.00 82.19 86 HIS A C 1
ATOM 654 O O . HIS A 1 86 ? 15.145 -4.094 -19.720 1.00 82.19 86 HIS A O 1
ATOM 660 N N . SER A 1 87 ? 16.323 -2.217 -19.409 1.00 78.06 87 SER A N 1
ATOM 661 C CA . SER A 1 87 ? 15.530 -1.776 -18.254 1.00 78.06 87 SER A CA 1
ATOM 662 C C . SER A 1 87 ? 14.090 -1.440 -18.645 1.00 78.06 87 SER A C 1
ATOM 664 O O . SER A 1 87 ? 13.160 -1.807 -17.928 1.00 78.06 87 SER A O 1
ATOM 666 N N . VAL A 1 88 ? 13.891 -0.779 -19.792 1.00 87.12 88 VAL A N 1
ATOM 667 C CA . VAL A 1 88 ? 12.554 -0.470 -20.326 1.00 87.12 88 VAL A CA 1
ATOM 668 C C . VAL A 1 88 ? 11.775 -1.751 -20.622 1.00 87.12 88 VAL A C 1
ATOM 670 O O . VAL A 1 88 ? 10.607 -1.848 -20.252 1.00 87.12 88 VAL A O 1
ATOM 673 N N . GLU A 1 89 ? 12.405 -2.747 -21.245 1.00 88.44 89 GLU A N 1
ATOM 674 C CA . GLU A 1 89 ? 11.779 -4.041 -21.538 1.00 88.44 89 GLU A CA 1
ATOM 675 C C . GLU A 1 89 ? 11.381 -4.786 -20.265 1.00 88.44 89 GLU A C 1
ATOM 677 O O . GLU A 1 89 ? 10.228 -5.200 -20.137 1.00 88.44 89 GLU A O 1
ATOM 682 N N . LEU A 1 90 ? 12.298 -4.892 -19.299 1.00 88.38 90 LEU A N 1
ATOM 683 C CA . LEU A 1 90 ? 12.029 -5.553 -18.024 1.00 88.38 90 LEU A CA 1
ATOM 684 C C . LEU A 1 90 ? 10.883 -4.883 -17.267 1.00 88.38 90 LEU A C 1
ATOM 686 O O . LEU A 1 90 ? 9.987 -5.574 -16.788 1.00 88.38 90 LEU A O 1
ATOM 690 N N . LEU A 1 91 ? 10.881 -3.550 -17.172 1.00 88.75 91 LEU A N 1
ATOM 691 C CA . LEU A 1 91 ? 9.819 -2.811 -16.488 1.00 88.75 91 LEU A CA 1
ATOM 692 C C . LEU A 1 91 ? 8.482 -2.942 -17.213 1.00 88.75 91 LEU A C 1
ATOM 694 O O . LEU A 1 91 ? 7.463 -3.186 -16.571 1.00 88.75 91 LEU A O 1
ATOM 698 N N . ARG A 1 92 ? 8.475 -2.829 -18.545 1.00 89.06 92 ARG A N 1
ATOM 699 C CA . ARG A 1 92 ? 7.271 -3.023 -19.361 1.00 89.06 92 ARG A CA 1
ATOM 700 C C . ARG A 1 92 ? 6.665 -4.398 -19.105 1.00 89.06 92 ARG A C 1
ATOM 702 O O . ARG A 1 92 ? 5.472 -4.496 -18.822 1.00 89.06 92 ARG A O 1
ATOM 709 N N . ASP A 1 93 ? 7.471 -5.447 -19.213 1.00 89.69 93 ASP A N 1
ATOM 710 C CA . ASP A 1 93 ? 6.983 -6.819 -19.124 1.00 89.69 93 ASP A CA 1
ATOM 711 C C . ASP A 1 93 ? 6.596 -7.174 -17.684 1.00 89.69 93 ASP A C 1
ATOM 713 O O . ASP A 1 93 ? 5.544 -7.773 -17.469 1.00 89.69 93 ASP A O 1
ATOM 717 N N . ALA A 1 94 ? 7.362 -6.722 -16.686 1.00 91.00 94 ALA A N 1
ATOM 718 C CA . ALA A 1 94 ? 7.025 -6.900 -15.277 1.00 91.00 94 ALA A CA 1
ATOM 719 C C . ALA A 1 94 ? 5.711 -6.203 -14.905 1.00 91.00 94 ALA A C 1
ATOM 721 O O . ALA A 1 94 ? 4.862 -6.829 -14.276 1.00 91.00 94 ALA A O 1
ATOM 722 N N . CYS A 1 95 ? 5.508 -4.947 -15.319 1.00 90.25 95 CYS A N 1
ATOM 723 C CA . CYS A 1 95 ? 4.264 -4.223 -15.060 1.00 90.25 95 CYS A CA 1
ATOM 724 C C . CYS A 1 95 ? 3.064 -4.926 -15.701 1.00 90.25 95 CYS A C 1
ATOM 726 O O . CYS A 1 95 ? 2.054 -5.121 -15.031 1.00 90.25 95 CYS A O 1
ATOM 728 N N . ARG A 1 96 ? 3.181 -5.371 -16.960 1.00 91.75 96 ARG A N 1
ATOM 729 C CA . ARG A 1 96 ? 2.105 -6.108 -17.644 1.00 91.75 96 ARG A CA 1
ATOM 730 C C . ARG A 1 96 ? 1.786 -7.423 -16.943 1.00 91.75 96 ARG A C 1
ATOM 732 O O . ARG A 1 96 ? 0.637 -7.659 -16.592 1.00 91.75 96 ARG A O 1
ATOM 739 N N . CYS A 1 97 ? 2.801 -8.239 -16.666 1.00 92.31 97 CYS A N 1
ATOM 740 C CA . CYS A 1 97 ? 2.622 -9.501 -15.956 1.00 92.31 97 CYS A CA 1
ATOM 741 C C . CYS A 1 97 ? 2.022 -9.290 -14.561 1.00 92.31 97 CYS A C 1
ATOM 743 O O . CYS A 1 97 ? 1.124 -10.020 -14.159 1.00 92.31 97 CYS A O 1
ATOM 745 N N . PHE A 1 98 ? 2.486 -8.288 -13.817 1.00 93.81 98 PHE A N 1
ATOM 746 C CA . PHE A 1 98 ? 1.947 -7.975 -12.498 1.00 93.81 98 PHE A CA 1
ATOM 747 C C . PHE A 1 98 ? 0.474 -7.562 -12.575 1.00 93.81 98 PHE A C 1
ATOM 749 O O . PHE A 1 98 ? -0.334 -8.007 -11.760 1.00 93.81 98 PHE A O 1
ATOM 756 N N . THR A 1 99 ? 0.098 -6.761 -13.573 1.00 93.00 99 THR A N 1
ATOM 757 C CA . THR A 1 99 ? -1.302 -6.398 -13.795 1.00 93.00 99 THR A CA 1
ATOM 758 C C . THR A 1 99 ? -2.155 -7.620 -14.123 1.00 93.00 99 THR A C 1
ATOM 760 O O . THR A 1 99 ? -3.144 -7.865 -13.431 1.00 93.00 99 THR A O 1
ATOM 763 N N . ASP A 1 100 ? -1.748 -8.403 -15.122 1.00 93.12 100 ASP A N 1
ATOM 764 C CA . ASP A 1 100 ? -2.546 -9.502 -15.672 1.00 93.12 100 ASP A CA 1
ATOM 765 C C . ASP A 1 100 ? -2.663 -10.688 -14.703 1.00 93.12 100 ASP A C 1
ATOM 767 O O . ASP A 1 100 ? -3.733 -11.279 -14.569 1.00 93.12 100 ASP A O 1
ATOM 771 N N . TYR A 1 101 ? -1.575 -11.032 -14.008 1.00 93.50 101 TYR A N 1
ATOM 772 C CA . TYR A 1 101 ? -1.511 -12.225 -13.157 1.00 93.50 101 TYR A CA 1
ATOM 773 C C . TYR A 1 101 ? -1.749 -11.956 -11.670 1.00 93.50 101 TYR A C 1
ATOM 775 O O . TYR A 1 101 ? -1.881 -12.913 -10.908 1.00 93.50 101 TYR A O 1
ATOM 783 N N . LEU A 1 102 ? -1.778 -10.694 -11.232 1.00 92.50 102 LEU A N 1
ATOM 784 C CA . LEU A 1 102 ? -1.986 -10.362 -9.823 1.00 92.50 102 LEU A CA 1
ATOM 785 C C . LEU A 1 102 ? -3.044 -9.281 -9.638 1.00 92.50 102 LEU A C 1
ATOM 787 O O . LEU A 1 102 ? -4.059 -9.557 -9.010 1.00 92.50 102 LEU A O 1
ATOM 791 N N . VAL A 1 103 ? -2.845 -8.076 -10.179 1.00 92.50 103 VAL A N 1
ATOM 792 C CA . VAL A 1 103 ? -3.685 -6.912 -9.829 1.00 92.50 103 VAL A CA 1
ATOM 793 C C . VAL A 1 103 ? -5.141 -7.091 -10.249 1.00 92.50 103 VAL A C 1
ATOM 795 O O . VAL A 1 103 ? -6.034 -6.828 -9.447 1.00 92.50 103 VAL A O 1
ATOM 798 N N . VAL A 1 104 ? -5.397 -7.553 -11.477 1.00 92.38 104 VAL A N 1
ATOM 799 C CA . VAL A 1 104 ? -6.767 -7.745 -11.991 1.00 92.38 104 VAL A CA 1
ATOM 800 C C . VAL A 1 104 ? -7.531 -8.810 -11.193 1.00 92.38 104 VAL A C 1
ATOM 802 O O . VAL A 1 104 ? -8.752 -8.737 -11.090 1.00 92.38 104 VAL A O 1
ATOM 805 N N . GLY A 1 105 ? -6.820 -9.771 -10.600 1.00 90.75 105 GLY A N 1
ATOM 806 C CA . GLY A 1 105 ? -7.397 -10.851 -9.799 1.00 90.75 105 GLY A CA 1
ATOM 807 C C . GLY A 1 105 ? -7.498 -10.563 -8.300 1.00 90.75 105 GLY A C 1
ATOM 808 O O . GLY A 1 105 ? -7.799 -11.481 -7.541 1.00 90.75 105 GLY A O 1
ATOM 809 N N . ILE A 1 106 ? -7.208 -9.340 -7.836 1.00 94.94 106 ILE A N 1
ATOM 810 C CA . ILE A 1 106 ? -7.314 -9.012 -6.409 1.00 94.94 106 ILE A CA 1
ATOM 811 C C . ILE A 1 106 ? -8.787 -9.008 -5.993 1.00 94.94 106 ILE A C 1
ATOM 813 O O . ILE A 1 106 ? -9.559 -8.136 -6.387 1.00 94.94 106 ILE A O 1
ATOM 817 N N . GLU A 1 107 ? -9.142 -9.943 -5.116 1.00 93.31 107 GLU A N 1
ATOM 818 C CA . GLU A 1 107 ? -10.434 -9.979 -4.436 1.00 93.31 107 GLU A CA 1
ATOM 819 C C . GLU A 1 107 ? -10.299 -9.565 -2.970 1.00 93.31 107 GLU A C 1
ATOM 821 O O . GLU A 1 107 ? -9.312 -9.851 -2.283 1.00 93.31 107 GLU A O 1
ATOM 826 N N . VAL A 1 108 ? -11.326 -8.882 -2.474 1.00 93.94 108 VAL A N 1
ATOM 827 C CA . VAL A 1 108 ? -11.369 -8.383 -1.103 1.00 93.94 108 VAL A CA 1
ATOM 828 C C . VAL A 1 108 ? -11.916 -9.471 -0.181 1.00 93.94 108 VAL A C 1
ATOM 830 O O . VAL A 1 108 ? -13.048 -9.922 -0.331 1.00 93.94 108 VAL A O 1
ATOM 833 N N . ASN A 1 109 ? -11.138 -9.862 0.831 1.00 94.56 109 ASN A N 1
ATOM 834 C CA . ASN A 1 109 ? -11.632 -10.729 1.901 1.00 94.56 109 ASN A CA 1
ATOM 835 C C . ASN A 1 109 ? -12.394 -9.897 2.942 1.00 94.56 109 ASN A C 1
ATOM 837 O O . ASN A 1 109 ? -11.836 -9.473 3.959 1.00 94.56 109 ASN A O 1
ATOM 841 N N . GLU A 1 110 ? -13.676 -9.660 2.673 1.00 93.38 110 GLU A N 1
ATOM 842 C CA . GLU A 1 110 ? -14.541 -8.848 3.533 1.00 93.38 110 GLU A CA 1
ATOM 843 C C . GLU A 1 110 ? -14.661 -9.411 4.951 1.00 93.38 110 GLU A C 1
ATOM 845 O O . GLU A 1 110 ? -14.643 -8.651 5.916 1.00 93.38 110 GLU A O 1
ATOM 850 N N . THR A 1 111 ? -14.729 -10.736 5.105 1.00 93.88 111 THR A N 1
ATOM 851 C CA . THR A 1 111 ? -14.841 -11.389 6.417 1.00 93.88 111 THR A CA 1
ATOM 852 C C . THR A 1 111 ? -13.680 -11.002 7.324 1.00 93.88 111 THR A C 1
ATOM 854 O O . THR A 1 111 ? -13.884 -10.567 8.457 1.00 93.88 111 THR A O 1
ATOM 857 N N . LYS A 1 112 ? -12.454 -11.097 6.804 1.00 92.44 112 LYS A N 1
ATOM 858 C CA . LYS A 1 112 ? -11.242 -10.809 7.570 1.00 92.44 112 LYS A CA 1
ATOM 859 C C . LYS A 1 112 ? -11.058 -9.314 7.823 1.00 92.44 112 LYS A C 1
ATOM 861 O O . LYS A 1 112 ? -10.591 -8.924 8.889 1.00 92.44 112 LYS A O 1
ATOM 866 N N . ILE A 1 113 ? -11.456 -8.467 6.872 1.00 92.50 113 ILE A N 1
ATOM 867 C CA . ILE A 1 113 ? -11.454 -7.010 7.065 1.00 92.50 113 ILE A CA 1
ATOM 868 C C . ILE A 1 113 ? -12.426 -6.619 8.177 1.00 92.50 113 ILE A C 1
ATOM 870 O O . ILE A 1 113 ? -12.043 -5.869 9.070 1.00 92.50 113 ILE A O 1
ATOM 874 N N . ASN A 1 114 ? -13.647 -7.156 8.166 1.00 89.75 114 ASN A N 1
ATOM 875 C CA . ASN A 1 114 ? -14.640 -6.894 9.206 1.00 89.75 114 ASN A CA 1
ATOM 876 C C . ASN A 1 114 ? -14.176 -7.395 10.580 1.00 89.75 114 ASN A C 1
ATOM 878 O O . ASN A 1 114 ? -14.368 -6.707 11.581 1.00 89.75 114 ASN A O 1
ATOM 882 N N . GLU A 1 115 ? -13.522 -8.557 10.643 1.00 90.56 115 GLU A N 1
ATOM 883 C CA . GLU A 1 115 ? -12.912 -9.062 11.876 1.00 90.56 115 GLU A CA 1
ATOM 884 C C . GLU A 1 115 ? -11.859 -8.085 12.425 1.00 90.56 115 GLU A C 1
ATOM 886 O O . GLU A 1 115 ? -11.930 -7.687 13.589 1.00 90.56 115 GLU A O 1
ATOM 891 N N . PHE A 1 116 ? -10.915 -7.638 11.590 1.00 91.88 116 PHE A N 1
ATOM 892 C CA . PHE A 1 116 ? -9.897 -6.675 12.013 1.00 91.88 116 PHE A CA 1
ATOM 893 C C . PHE A 1 116 ? -10.484 -5.320 12.396 1.00 91.88 116 PHE A C 1
ATOM 895 O O . PHE A 1 116 ? -10.022 -4.710 13.359 1.00 91.88 116 PHE A O 1
ATOM 902 N N . LEU A 1 117 ? -11.503 -4.853 11.674 1.00 89.56 117 LEU A N 1
ATOM 903 C CA . LEU A 1 117 ? -12.169 -3.587 11.950 1.00 89.56 117 LEU A CA 1
ATOM 904 C C . LEU A 1 117 ? -12.831 -3.607 13.333 1.00 89.56 117 LEU A C 1
ATOM 906 O O . LEU A 1 117 ? -12.603 -2.701 14.131 1.00 89.56 117 LEU A O 1
ATOM 910 N N . ASN A 1 118 ? -13.583 -4.666 13.640 1.00 86.44 118 ASN A N 1
ATOM 911 C CA . ASN A 1 118 ? -14.312 -4.800 14.903 1.00 86.44 118 ASN A CA 1
ATOM 912 C C . ASN A 1 118 ? -13.396 -5.080 16.106 1.00 86.44 118 ASN A C 1
ATOM 914 O O . ASN A 1 118 ? -13.721 -4.703 17.234 1.00 86.44 118 ASN A O 1
ATOM 918 N N . ASN A 1 119 ? -12.235 -5.695 15.871 1.00 87.69 119 ASN A N 1
ATOM 919 C CA . ASN A 1 119 ? -11.228 -5.950 16.904 1.00 87.69 119 ASN A CA 1
ATOM 920 C C . ASN A 1 119 ? -10.213 -4.802 17.063 1.00 87.69 119 ASN A C 1
ATOM 922 O O . ASN A 1 119 ? -9.372 -4.837 17.962 1.00 87.69 119 ASN A O 1
ATOM 926 N N . SER A 1 120 ? -10.269 -3.775 16.210 1.00 90.69 120 SER A N 1
ATOM 927 C CA . SER A 1 120 ? -9.324 -2.662 16.249 1.00 90.69 120 SER A CA 1
ATOM 928 C C . SER A 1 120 ? -9.592 -1.722 17.420 1.00 90.69 120 SER A C 1
ATOM 930 O O . SER A 1 120 ? -10.688 -1.192 17.598 1.00 90.69 120 SER A O 1
ATOM 932 N N . LEU A 1 121 ? -8.537 -1.419 18.176 1.00 91.75 121 LEU A N 1
ATOM 933 C CA . LEU A 1 121 ? -8.580 -0.428 19.252 1.00 91.75 121 LEU A CA 1
ATOM 934 C C . LEU A 1 121 ? -8.555 1.018 18.731 1.00 91.75 121 LEU A C 1
ATOM 936 O O . LEU A 1 121 ? -8.824 1.948 19.486 1.00 91.75 121 LEU A O 1
ATOM 940 N N . MET A 1 122 ? -8.259 1.228 17.445 1.00 92.06 122 MET A N 1
ATOM 941 C CA . MET A 1 122 ? -8.102 2.567 16.861 1.00 92.06 122 MET A CA 1
ATOM 942 C C . MET A 1 122 ? -9.420 3.342 16.764 1.00 92.06 122 MET A C 1
ATOM 944 O O . MET A 1 122 ? -9.411 4.574 16.762 1.00 92.06 122 MET A O 1
ATOM 948 N N . LEU A 1 123 ? -10.553 2.635 16.741 1.00 91.75 123 LEU A N 1
ATOM 949 C CA . LEU A 1 123 ? -11.888 3.235 16.678 1.00 91.75 123 LEU A CA 1
ATOM 950 C C . LEU A 1 123 ? -12.287 3.957 17.976 1.00 91.75 123 LEU A C 1
ATOM 952 O O . LEU A 1 123 ? -13.266 4.698 17.999 1.00 91.75 123 LEU A O 1
ATOM 956 N N . VAL A 1 124 ? -11.508 3.795 19.049 1.00 92.56 124 VAL A N 1
ATOM 957 C CA . VAL A 1 124 ? -11.774 4.398 20.361 1.00 92.56 124 VAL A CA 1
ATOM 958 C C . VAL A 1 124 ? -11.839 5.929 20.320 1.00 92.56 124 VAL A C 1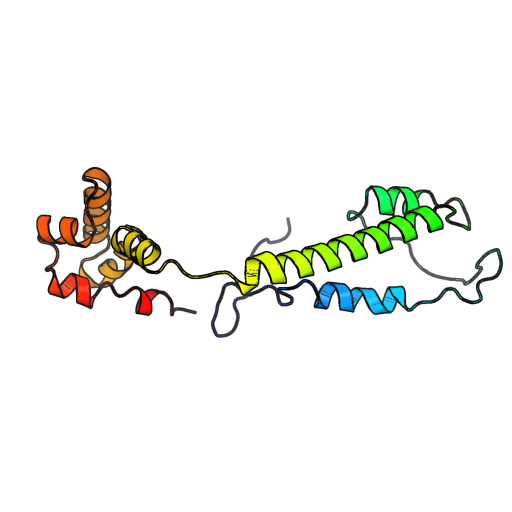
ATOM 960 O O . VAL A 1 124 ? -12.536 6.542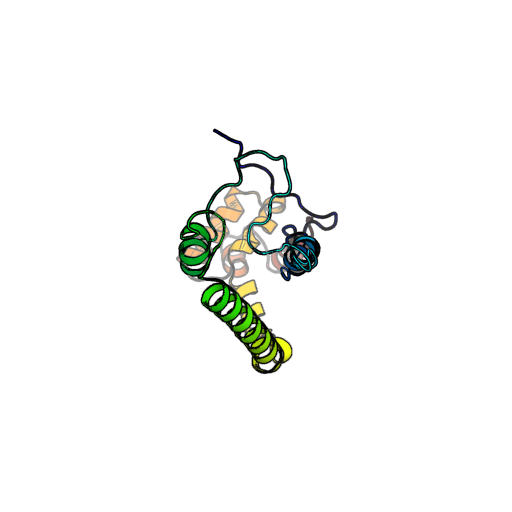 21.122 1.00 92.56 124 VAL A O 1
ATOM 963 N N . THR A 1 125 ? -11.159 6.571 19.367 1.00 92.12 125 THR A N 1
ATOM 964 C CA . THR A 1 125 ? -11.160 8.036 19.234 1.00 92.12 125 THR A CA 1
ATOM 965 C C . THR A 1 125 ? -12.536 8.595 18.875 1.00 92.12 125 THR A C 1
ATOM 967 O O . THR A 1 125 ? -12.837 9.725 19.260 1.00 92.12 125 THR A O 1
ATOM 970 N N . ALA A 1 126 ? -13.403 7.796 18.238 1.00 91.12 126 ALA A N 1
ATOM 971 C CA . ALA A 1 126 ? -14.797 8.156 17.981 1.00 91.12 126 ALA A CA 1
ATOM 972 C C . ALA A 1 126 ? -15.609 8.348 19.271 1.00 91.12 126 ALA A C 1
ATOM 974 O O . ALA A 1 126 ? -16.609 9.058 19.273 1.00 91.12 126 ALA A O 1
ATOM 975 N N . LEU A 1 127 ? -15.167 7.755 20.384 1.00 91.50 127 LEU A N 1
ATOM 976 C CA . LEU A 1 127 ? -15.833 7.879 21.678 1.00 91.50 127 LEU A CA 1
ATOM 977 C C . LEU A 1 127 ? -15.486 9.198 22.390 1.00 91.50 127 LEU A C 1
ATOM 979 O O . LEU A 1 127 ? -16.263 9.670 23.219 1.00 91.50 127 LEU A O 1
ATOM 983 N N . ASN A 1 128 ? -14.355 9.837 22.055 1.00 93.25 128 ASN A N 1
ATOM 984 C CA . ASN A 1 128 ? -13.856 11.028 22.758 1.00 93.25 128 ASN A CA 1
ATOM 985 C C . ASN A 1 128 ? -14.883 12.171 22.886 1.00 93.25 128 ASN A C 1
ATOM 987 O O . ASN A 1 128 ? -14.982 12.720 23.984 1.00 93.25 128 ASN A O 1
ATOM 991 N N . PRO A 1 129 ? -15.667 12.532 21.848 1.00 91.19 129 PRO A N 1
ATOM 992 C CA . PRO A 1 129 ? -16.664 13.601 21.952 1.00 91.19 129 PRO A CA 1
ATOM 993 C C . PRO A 1 129 ? -17.843 13.274 22.879 1.00 91.19 129 PRO A C 1
ATOM 995 O O . PRO A 1 129 ? -18.523 14.188 23.335 1.00 91.19 129 PRO A O 1
ATOM 998 N N . HIS A 1 130 ? -18.098 11.990 23.149 1.00 91.81 130 HIS A N 1
ATOM 999 C CA . HIS A 1 130 ? -19.269 11.527 23.896 1.00 91.81 130 HIS A CA 1
ATOM 1000 C C . HIS A 1 130 ? -18.949 11.212 25.359 1.00 91.81 130 HIS A C 1
ATOM 1002 O O . HIS A 1 130 ? -19.706 11.591 26.250 1.00 91.81 130 HIS A O 1
ATOM 1008 N N . ILE A 1 131 ? -17.818 10.549 25.618 1.00 91.06 131 ILE A N 1
ATOM 1009 C CA . ILE A 1 131 ? -17.441 10.092 26.967 1.00 91.06 131 ILE A CA 1
ATOM 1010 C C . ILE A 1 131 ? -16.176 10.768 27.515 1.00 91.06 131 ILE A C 1
ATOM 1012 O O . ILE A 1 131 ? -15.844 10.581 28.686 1.00 91.06 131 ILE A O 1
ATOM 1016 N N . GLY A 1 132 ? -15.488 11.578 26.705 1.00 92.44 132 GLY A N 1
ATOM 1017 C CA . GLY A 1 132 ? -14.236 12.240 27.067 1.00 92.44 132 GLY A CA 1
ATOM 1018 C C . GLY A 1 132 ? -12.997 11.357 26.884 1.00 92.44 132 GLY A C 1
ATOM 1019 O O . GLY A 1 132 ? -13.063 10.129 26.916 1.00 92.44 132 GLY A O 1
ATOM 1020 N N . TYR A 1 133 ? -11.841 12.004 26.709 1.00 94.25 133 TYR A N 1
ATOM 1021 C CA . TYR A 1 133 ? -10.568 11.343 26.395 1.00 94.25 133 TYR A CA 1
ATOM 1022 C C . TYR A 1 133 ? -10.147 10.299 27.442 1.00 94.25 133 TYR A C 1
ATOM 1024 O O . TYR A 1 133 ? -9.795 9.177 27.084 1.00 94.25 133 TYR A O 1
ATOM 1032 N N . ASP A 1 134 ? -10.225 10.635 28.732 1.00 93.75 134 ASP A N 1
ATOM 1033 C CA . ASP A 1 134 ? -9.748 9.750 29.801 1.00 93.75 134 ASP A CA 1
ATOM 1034 C C . ASP A 1 134 ? -10.552 8.446 29.880 1.00 93.75 134 ASP A C 1
ATOM 1036 O O . ASP A 1 134 ? -9.977 7.370 30.056 1.00 93.75 134 ASP A O 1
ATOM 1040 N N . ARG A 1 135 ? -11.880 8.517 29.698 1.00 92.81 135 ARG A N 1
ATOM 1041 C CA . ARG A 1 135 ? -12.750 7.329 29.701 1.00 92.81 135 ARG A CA 1
ATOM 1042 C C . ARG A 1 135 ? -12.507 6.467 28.467 1.00 92.81 135 ARG A C 1
ATOM 1044 O O . ARG A 1 135 ? -12.359 5.256 28.600 1.00 92.81 135 ARG A O 1
ATOM 1051 N N . SER A 1 136 ? -12.373 7.078 27.291 1.00 93.31 136 SER A N 1
ATOM 1052 C CA . SER A 1 136 ? -11.979 6.381 26.062 1.00 93.31 136 SER A CA 1
ATOM 1053 C C . SER A 1 136 ? -10.640 5.652 26.216 1.00 93.31 136 SER A C 1
ATOM 1055 O O . SER A 1 136 ? -10.528 4.469 25.893 1.00 93.31 136 SER A O 1
ATOM 1057 N N . ALA A 1 137 ? -9.626 6.317 26.776 1.00 94.12 137 ALA A N 1
ATOM 1058 C CA . ALA A 1 137 ? -8.312 5.721 27.005 1.00 94.12 137 ALA A CA 1
ATOM 1059 C C . ALA A 1 137 ? -8.372 4.529 27.979 1.00 94.12 137 ALA A C 1
ATOM 1061 O O . ALA A 1 137 ? -7.696 3.521 27.764 1.00 94.12 137 ALA A O 1
ATOM 1062 N N . GLN A 1 138 ? -9.210 4.607 29.020 1.00 93.25 138 GLN A N 1
ATOM 1063 C CA . GLN A 1 138 ? -9.449 3.491 29.941 1.00 93.25 138 GLN A CA 1
ATOM 1064 C C . GLN A 1 138 ? -10.091 2.287 29.237 1.00 93.25 138 GLN A C 1
ATOM 1066 O O . GLN A 1 138 ? -9.645 1.160 29.459 1.00 93.25 138 GLN A O 1
ATOM 1071 N N . ILE A 1 139 ? -11.066 2.514 28.347 1.00 94.00 139 ILE A N 1
ATOM 1072 C CA . ILE A 1 139 ? -11.687 1.449 27.540 1.00 94.00 139 ILE A CA 1
ATOM 1073 C C . ILE A 1 139 ? -10.641 0.762 26.661 1.00 94.00 139 ILE A C 1
ATOM 1075 O O . ILE A 1 139 ? -10.534 -0.462 26.698 1.00 94.00 139 ILE A O 1
ATOM 1079 N N . ALA A 1 140 ? -9.831 1.524 25.917 1.00 93.50 140 ALA A N 1
ATOM 1080 C CA . ALA A 1 140 ? -8.785 0.953 25.064 1.00 93.50 140 ALA A CA 1
ATOM 1081 C C . ALA A 1 140 ? -7.746 0.159 25.866 1.00 93.50 140 ALA A C 1
ATOM 1083 O O . ALA A 1 140 ? -7.358 -0.938 25.464 1.00 93.50 140 ALA A O 1
ATOM 1084 N N . LYS A 1 141 ? -7.312 0.684 27.018 1.00 94.31 141 LYS A N 1
ATOM 1085 C CA . LYS A 1 141 ? -6.327 0.011 27.872 1.00 94.31 141 LYS A CA 1
ATOM 1086 C C . LYS A 1 141 ? -6.868 -1.306 28.427 1.00 94.31 141 LYS A C 1
ATOM 1088 O O . LYS A 1 141 ? -6.151 -2.304 28.402 1.00 94.31 141 LYS A O 1
ATOM 1093 N N . LYS A 1 142 ? -8.124 -1.319 28.880 1.00 93.06 142 LYS A N 1
ATOM 1094 C CA . LYS A 1 142 ? -8.785 -2.532 29.371 1.00 93.06 142 LYS A CA 1
ATOM 1095 C C . LYS A 1 142 ? -8.988 -3.556 28.251 1.00 93.06 142 LYS A C 1
ATOM 1097 O O . LYS A 1 142 ? -8.626 -4.715 28.419 1.00 93.06 142 LYS A O 1
ATOM 1102 N N . ALA A 1 143 ? -9.487 -3.118 27.094 1.00 94.00 143 ALA A N 1
ATOM 1103 C CA . ALA A 1 143 ? -9.667 -3.959 25.911 1.00 94.00 143 ALA A CA 1
ATOM 1104 C C . 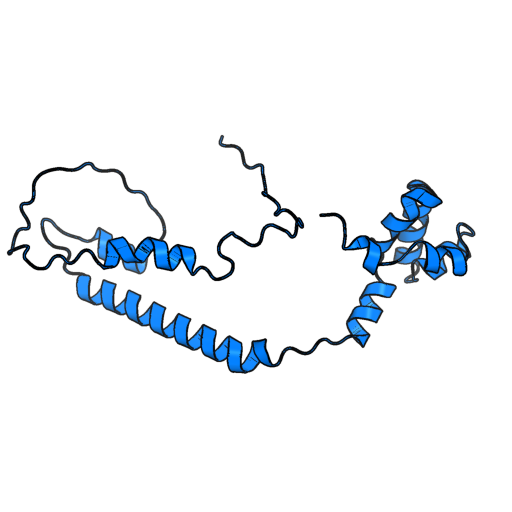ALA A 1 143 ? -8.356 -4.644 25.486 1.00 94.00 143 ALA A C 1
ATOM 1106 O O . ALA A 1 143 ? -8.342 -5.848 25.240 1.00 94.00 143 ALA A O 1
ATOM 1107 N N . TYR A 1 144 ? -7.239 -3.907 25.494 1.00 93.56 144 TYR A N 1
ATOM 1108 C CA . TYR A 1 144 ? -5.914 -4.453 25.195 1.00 93.56 144 TYR A CA 1
ATOM 1109 C C . TYR A 1 144 ? -5.434 -5.478 26.233 1.00 93.56 144 TYR A C 1
ATOM 1111 O O . TYR A 1 144 ? -4.938 -6.539 25.867 1.00 93.56 144 TYR A O 1
ATOM 1119 N N . GLN A 1 145 ? -5.574 -5.172 27.528 1.00 94.25 145 GLN A N 1
ATOM 1120 C CA . GLN A 1 145 ? -5.101 -6.044 28.610 1.00 94.25 145 GLN A CA 1
ATOM 1121 C C . GLN A 1 145 ? -5.893 -7.350 28.715 1.00 94.25 145 GLN A C 1
ATOM 1123 O O . GLN A 1 145 ? -5.323 -8.385 29.047 1.00 94.25 145 GLN A O 1
ATOM 1128 N N . GLU A 1 146 ? -7.194 -7.302 28.436 1.00 93.12 146 GLU A N 1
ATOM 1129 C CA . GLU A 1 146 ? -8.100 -8.443 28.588 1.00 93.12 146 GLU A CA 1
ATOM 1130 C C . GLU A 1 146 ? -8.393 -9.166 27.264 1.00 93.12 146 GLU A C 1
ATOM 1132 O O . GLU A 1 146 ? -9.128 -10.151 27.262 1.00 93.12 146 GLU A O 1
ATOM 1137 N N . GLY A 1 147 ? -7.836 -8.697 26.139 1.00 90.69 147 GLY A N 1
ATOM 1138 C CA . GLY A 1 147 ? -8.075 -9.280 24.814 1.00 90.69 147 GLY A CA 1
ATOM 1139 C C . GLY A 1 147 ? -9.536 -9.178 24.363 1.00 90.69 147 GLY A C 1
ATOM 1140 O O . GLY A 1 147 ? -10.047 -10.090 23.716 1.00 90.69 147 GLY A O 1
ATOM 1141 N N . LYS A 1 148 ? -10.221 -8.094 24.739 1.00 91.88 148 LYS A N 1
ATOM 1142 C CA . LYS A 1 148 ? -11.649 -7.862 24.476 1.00 91.88 148 LYS A CA 1
ATOM 1143 C C . LYS A 1 148 ? -11.856 -6.794 23.410 1.00 91.88 148 LYS A C 1
ATOM 1145 O O . LYS A 1 148 ? -10.992 -5.958 23.163 1.00 91.88 148 LYS A O 1
ATOM 1150 N N . THR A 1 149 ? -13.048 -6.776 22.823 1.00 93.50 149 THR A N 1
ATOM 1151 C CA . THR A 1 149 ? -13.460 -5.684 21.926 1.00 93.50 149 THR A CA 1
ATOM 1152 C C . THR A 1 149 ? -13.698 -4.389 22.709 1.00 93.50 149 THR A C 1
ATOM 1154 O O . THR A 1 149 ? -14.030 -4.414 23.899 1.00 93.50 149 THR A O 1
ATOM 1157 N N . LEU A 1 150 ? -13.595 -3.239 22.034 1.00 92.81 150 LEU A N 1
ATOM 1158 C CA . LEU A 1 150 ? -13.921 -1.937 22.635 1.00 92.81 150 LEU A CA 1
ATOM 1159 C C . LEU A 1 150 ? -15.361 -1.895 23.171 1.00 92.81 150 LEU A C 1
ATOM 1161 O O . LEU A 1 150 ? -15.601 -1.336 24.240 1.00 92.81 150 LEU A O 1
ATOM 1165 N N . LYS A 1 151 ? -16.297 -2.532 22.457 1.00 92.25 151 LYS A N 1
ATOM 1166 C CA . LYS A 1 151 ? -17.706 -2.642 22.846 1.00 92.25 151 LYS A CA 1
ATOM 1167 C C . LYS A 1 151 ? -17.861 -3.379 24.179 1.00 92.25 151 LYS A C 1
ATOM 1169 O O . LYS A 1 151 ? -18.469 -2.850 25.103 1.00 92.25 151 LYS A O 1
ATOM 1174 N N . GLN A 1 152 ? -17.238 -4.553 24.317 1.00 93.00 152 GLN A N 1
ATOM 1175 C CA . GLN A 1 152 ? -17.258 -5.334 25.563 1.00 93.00 152 GLN A CA 1
ATOM 1176 C C . GLN A 1 152 ? -16.608 -4.576 26.727 1.00 93.00 152 GLN A C 1
ATOM 1178 O O . GLN A 1 152 ? -17.199 -4.467 27.800 1.00 93.00 152 GLN A O 1
ATOM 1183 N N . ALA A 1 153 ? -15.417 -4.005 26.514 1.00 93.75 153 ALA A N 1
ATOM 1184 C CA . ALA A 1 153 ? -14.707 -3.266 27.555 1.00 93.75 153 ALA A CA 1
ATOM 1185 C C . ALA A 1 153 ? -15.480 -2.016 28.018 1.00 93.75 153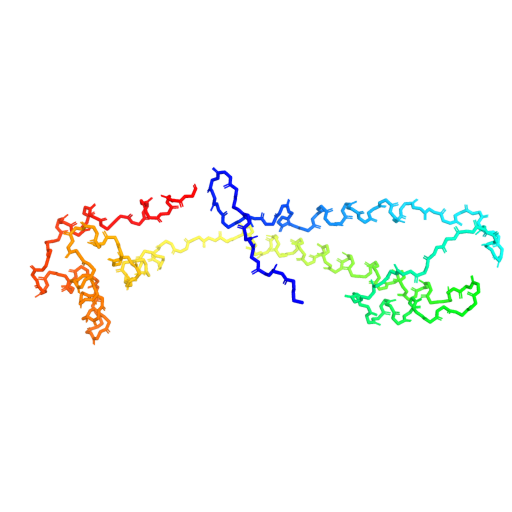 ALA A C 1
ATOM 1187 O O . ALA A 1 153 ? -15.501 -1.722 29.214 1.00 93.75 153 ALA A O 1
ATOM 1188 N N . GLY A 1 154 ? -16.142 -1.309 27.093 1.00 93.00 154 GLY A N 1
ATOM 1189 C CA . GLY A 1 154 ? -16.968 -0.135 27.386 1.00 93.00 154 GLY A CA 1
ATOM 1190 C C . GLY A 1 154 ? -18.219 -0.455 28.205 1.00 93.00 154 GLY A C 1
ATOM 1191 O O . GLY A 1 154 ? -18.522 0.271 29.154 1.00 93.00 154 GLY A O 1
ATOM 1192 N N . ILE A 1 155 ? -18.888 -1.570 27.890 1.00 94.00 155 ILE A N 1
ATOM 1193 C CA . ILE A 1 155 ? -20.066 -2.053 28.626 1.00 94.00 155 ILE A CA 1
ATOM 1194 C C . ILE A 1 155 ? -19.673 -2.507 30.037 1.00 94.00 155 ILE A C 1
ATOM 1196 O O . ILE A 1 155 ? -20.320 -2.127 31.008 1.00 94.00 155 ILE A O 1
ATOM 1200 N N . GLU A 1 156 ? -18.584 -3.267 30.185 1.00 93.88 156 GLU A N 1
ATOM 1201 C CA . GLU A 1 156 ? -18.129 -3.737 31.502 1.00 93.88 156 GLU A CA 1
ATOM 1202 C C . GLU A 1 156 ? -17.656 -2.613 32.428 1.00 93.88 156 GLU A C 1
ATOM 1204 O O . GLU A 1 156 ? -17.747 -2.738 33.647 1.00 93.88 156 GLU A O 1
ATOM 1209 N N . LEU A 1 157 ? -17.106 -1.533 31.868 1.00 92.25 157 LEU A N 1
ATOM 1210 C CA . LEU A 1 157 ? -16.742 -0.335 32.630 1.00 92.25 157 LEU A CA 1
ATOM 1211 C C . LEU A 1 157 ? -17.960 0.544 32.958 1.00 92.25 157 LEU A C 1
ATOM 1213 O O . LEU A 1 157 ? -17.836 1.482 33.742 1.00 92.25 157 LEU A O 1
ATOM 1217 N N . GLY A 1 158 ? -19.128 0.254 32.375 1.00 92.69 158 GLY A N 1
ATOM 1218 C CA . GLY A 1 158 ? -20.354 1.028 32.565 1.00 92.69 158 GLY A CA 1
ATOM 1219 C C . GLY A 1 158 ? -20.293 2.430 31.956 1.00 92.69 158 GLY A C 1
ATOM 1220 O O . GLY A 1 158 ? -21.029 3.315 32.384 1.00 92.69 158 GLY A O 1
ATOM 1221 N N . PHE A 1 159 ? -19.397 2.663 30.993 1.00 90.94 159 PHE A N 1
ATOM 1222 C CA . PHE A 1 159 ? -19.220 3.980 30.369 1.00 90.94 159 PHE A CA 1
ATOM 1223 C C . PHE A 1 159 ? -20.145 4.214 29.178 1.00 90.94 159 PHE A C 1
ATOM 1225 O O . PHE A 1 159 ? -20.320 5.362 28.776 1.00 90.94 159 PHE A O 1
ATOM 1232 N N . LEU A 1 160 ? -20.697 3.143 28.610 1.00 91.50 160 LEU A N 1
ATOM 1233 C CA . LEU A 1 160 ? -21.580 3.181 27.452 1.00 91.50 160 LEU A CA 1
ATOM 1234 C C . LEU A 1 160 ? -22.414 1.900 27.363 1.00 91.50 160 LEU A C 1
ATOM 1236 O O . LEU A 1 160 ? -22.035 0.852 27.892 1.00 91.50 160 LEU A O 1
ATOM 1240 N N . THR A 1 161 ? -23.537 1.987 26.663 1.00 94.19 161 THR A N 1
ATOM 1241 C CA . THR A 1 161 ? -24.388 0.852 26.298 1.00 94.19 161 THR A CA 1
ATOM 1242 C C . THR A 1 161 ? -24.055 0.325 24.901 1.00 94.19 161 THR A C 1
ATOM 1244 O O . THR A 1 161 ? -23.407 0.990 24.093 1.00 94.19 161 THR A O 1
ATOM 1247 N N . GLU A 1 162 ? -24.533 -0.879 24.585 1.00 91.88 162 GLU A N 1
ATOM 1248 C CA . GLU A 1 162 ? -24.393 -1.475 23.250 1.00 91.88 162 GLU A CA 1
ATOM 1249 C C . GLU A 1 162 ? -24.982 -0.583 22.142 1.00 91.88 162 GLU A C 1
ATOM 1251 O O . GLU A 1 162 ? -24.321 -0.349 21.132 1.00 91.88 162 GLU A O 1
ATOM 1256 N N . ALA A 1 163 ? -26.174 -0.021 22.361 1.00 92.31 163 ALA A N 1
ATOM 1257 C CA . ALA A 1 163 ? -26.832 0.849 21.386 1.00 92.31 163 ALA A CA 1
ATOM 1258 C C . ALA A 1 163 ? -26.071 2.167 21.158 1.00 92.31 163 ALA A C 1
ATOM 1260 O O . ALA A 1 163 ? -26.008 2.663 20.034 1.00 92.31 163 ALA A O 1
ATOM 1261 N N . GLU A 1 164 ? -25.476 2.732 22.211 1.00 91.88 164 GLU A N 1
ATOM 1262 C CA . GLU A 1 164 ? -24.642 3.932 22.110 1.00 91.88 164 GLU A CA 1
ATOM 1263 C C . GLU A 1 164 ? -23.341 3.654 21.354 1.00 91.88 164 GLU A C 1
ATOM 1265 O O . GLU A 1 164 ? -22.952 4.457 20.506 1.00 91.88 164 GLU A O 1
ATOM 1270 N N . PHE A 1 165 ? -22.706 2.498 21.592 1.00 92.75 165 PHE A N 1
ATOM 1271 C CA . PHE A 1 165 ? -21.504 2.096 20.858 1.00 92.75 165 PHE A CA 1
ATOM 1272 C C . PHE A 1 165 ? -21.764 2.027 19.353 1.00 92.75 165 PHE A C 1
ATOM 1274 O O . PHE A 1 165 ? -21.049 2.659 18.578 1.00 92.75 165 PHE A O 1
ATOM 1281 N N . ASP A 1 166 ? -22.813 1.307 18.949 1.00 91.19 166 ASP A N 1
ATOM 1282 C CA . ASP A 1 166 ? -23.142 1.097 17.536 1.00 91.19 166 ASP A CA 1
ATOM 1283 C C . ASP A 1 166 ? -23.594 2.406 16.856 1.00 91.19 166 ASP A C 1
ATOM 1285 O O . ASP A 1 166 ? -23.432 2.590 15.647 1.00 91.19 166 ASP A O 1
ATOM 1289 N N . HIS A 1 167 ? -24.140 3.353 17.628 1.00 92.12 167 HIS A N 1
ATOM 1290 C CA . HIS A 1 167 ? -24.513 4.670 17.120 1.00 92.12 167 HIS A CA 1
ATOM 1291 C C . HIS A 1 167 ? -23.306 5.604 16.927 1.00 92.12 167 HIS A C 1
ATOM 1293 O O . HIS A 1 167 ? -23.245 6.324 15.922 1.00 92.12 167 HIS A O 1
ATOM 1299 N N . TRP A 1 168 ? -22.363 5.614 17.875 1.00 91.62 168 TRP A N 1
ATOM 1300 C CA . TRP A 1 168 ? -21.216 6.529 17.883 1.00 91.62 168 TRP A CA 1
ATOM 1301 C C . TRP A 1 168 ? -20.036 6.017 17.053 1.00 91.62 168 TRP A C 1
ATOM 1303 O O . TRP A 1 168 ? -19.406 6.791 16.330 1.00 91.62 168 TRP A O 1
ATOM 1313 N N . VAL A 1 169 ? -19.741 4.718 17.113 1.00 90.19 169 VAL A N 1
ATOM 1314 C CA . VAL A 1 169 ? -18.583 4.112 16.448 1.00 90.19 169 VAL A CA 1
ATOM 1315 C C . VAL A 1 169 ? -18.990 3.595 15.072 1.00 90.19 169 VAL A C 1
ATOM 1317 O O . VAL A 1 169 ? -19.339 2.432 14.895 1.00 90.19 169 VAL A O 1
ATOM 1320 N N . ARG A 1 170 ? -18.942 4.488 14.077 1.00 89.31 170 ARG A N 1
ATOM 1321 C CA . ARG A 1 170 ? -19.263 4.184 12.672 1.00 89.31 170 ARG A CA 1
ATOM 1322 C C . ARG A 1 170 ? -18.042 4.404 11.773 1.00 89.31 170 ARG A C 1
ATOM 1324 O O . ARG A 1 170 ? -17.793 5.553 11.393 1.00 89.31 170 ARG A O 1
ATOM 1331 N N . PRO A 1 171 ? -17.274 3.349 11.432 1.00 89.00 171 PRO A N 1
ATOM 1332 C CA . PRO A 1 171 ? -16.052 3.458 10.629 1.00 89.00 171 PRO A CA 1
ATOM 1333 C C . PRO A 1 171 ? -16.231 4.220 9.307 1.00 89.00 171 PRO A C 1
ATOM 1335 O O . PRO A 1 171 ? -15.378 5.015 8.920 1.00 89.00 171 PRO A O 1
ATOM 1338 N N . GLU A 1 172 ? -17.380 4.076 8.653 1.00 87.50 172 GLU A N 1
ATOM 1339 C CA . GLU A 1 172 ? -17.754 4.775 7.420 1.00 87.50 172 GLU A CA 1
ATOM 1340 C C . GLU A 1 172 ? -17.870 6.302 7.574 1.00 87.50 172 GLU A C 1
ATOM 1342 O O . GLU A 1 172 ? -17.788 7.034 6.588 1.00 87.50 172 GLU A O 1
ATOM 1347 N N . LYS A 1 173 ? -18.041 6.807 8.803 1.00 85.94 173 LYS A N 1
ATOM 1348 C CA . LYS A 1 173 ? -18.013 8.245 9.113 1.00 85.94 173 LYS A CA 1
ATOM 1349 C C . LYS A 1 173 ? -16.619 8.737 9.503 1.00 85.94 173 LYS A C 1
ATOM 1351 O O . LYS A 1 173 ? -16.406 9.941 9.552 1.00 85.94 173 LYS A O 1
ATOM 1356 N N . MET A 1 174 ? -15.675 7.831 9.759 1.00 84.69 174 MET A N 1
ATOM 1357 C CA . MET A 1 174 ? -14.304 8.150 10.182 1.00 84.69 174 MET A CA 1
ATOM 1358 C C . MET A 1 174 ? -13.316 8.229 9.012 1.00 84.69 174 MET A C 1
ATOM 1360 O O . MET A 1 174 ? -12.177 8.642 9.195 1.00 84.69 174 MET A O 1
ATOM 1364 N N . ILE A 1 175 ? -13.752 7.851 7.810 1.00 86.06 175 ILE A N 1
ATOM 1365 C CA . ILE A 1 175 ? -12.963 7.934 6.570 1.00 86.06 175 ILE A CA 1
ATOM 1366 C C . ILE A 1 175 ? -13.140 9.263 5.828 1.00 86.06 175 ILE A C 1
ATOM 1368 O O . ILE A 1 175 ? -12.374 9.566 4.920 1.00 86.06 175 ILE A O 1
ATOM 1372 N N . LYS A 1 176 ? -14.157 10.054 6.191 1.00 65.44 176 LYS A N 1
ATOM 1373 C CA . LYS A 1 176 ? -14.412 11.367 5.595 1.00 65.44 176 LYS A CA 1
ATOM 1374 C C . LYS A 1 176 ? -14.012 12.450 6.569 1.00 65.44 176 LYS A C 1
ATOM 1376 O O . LYS A 1 176 ? -14.809 12.881 7.395 1.00 65.44 176 LYS A O 1
ATOM 1381 N N . ASN A 1 177 ? -12.771 12.882 6.440 1.00 44.47 177 ASN A N 1
ATOM 1382 C CA . ASN A 1 177 ? -12.365 14.179 6.938 1.00 44.47 177 ASN A CA 1
ATOM 1383 C C . ASN A 1 177 ? -11.180 14.669 6.130 1.00 44.47 177 ASN A C 1
ATOM 1385 O O . ASN A 1 177 ? -10.080 14.801 6.660 1.00 44.47 177 ASN A O 1
ATOM 1389 N N . ILE A 1 178 ? -11.407 14.832 4.828 1.00 41.12 178 ILE A N 1
ATOM 1390 C CA . ILE A 1 178 ? -10.414 15.399 3.936 1.00 41.12 178 ILE A CA 1
ATOM 1391 C C . ILE A 1 178 ? -11.062 16.050 2.721 1.00 41.12 178 ILE A C 1
ATOM 1393 O O . ILE A 1 178 ? -12.036 15.468 2.188 1.00 41.12 178 ILE A O 1
#

Secondary structure (DSSP, 8-state):
--------B-TT-SB---S-TTSHHHHHHHHHHHT---TT--TT-------------S-SHHHHHHHT-BTTB-TTHHHHHHHHHHHHHHHHHHHHHHHHHTGGG----HHHHHHHHHH-GGGGGGGHHHH-HHHHHHHHHHHHHHT--HHHHHHHTTS--HHHHHHH--HHHHS---

Radius of gyration: 28.83 Å; chains: 1; bounding box: 64×40×71 Å